Protein AF-A0AAD9UDQ9-F1 (afdb_monomer)

Mean predicted aligned error: 17.44 Å

Foldseek 3Di:
DVVVVVVVVVVVVVVVVVVVVVVVVVVCCCCCVCCCVCCCCCVCVVCCCVVVVVVCCCCVVVVCVVVVVVCCCCVCCCCCCVVVVVCCVVVVVVVVVVVVVVVVVVVVVVVVVVVVVVVVVCVCCCCCCCVVVVVVVVVVVVVVVVVVVVVVVVVVD

Organism: Ridgeia piscesae (NCBI:txid27915)

pLDDT: mean 79.75, std 4.56, range [53.0, 88.56]

Sequence (157 aa):
MYVCMYVCMYICMYVCMYVCICMYVCMYVYVCMYVCMYVCMYVCMYVCMYVCMYVCMYVCMYVVRYVCMYVCMYVCMYVCMYVCMYVCMYVCMYVCMYVCMYVCMYVYVCMYVVCMYVCMYVCMYVCMYVCMYVCMYVCMYVCMYVLYVCMYVCMYV

Structure (mmCIF, N/CA/C/O backbone):
data_AF-A0AAD9UDQ9-F1
#
_entry.id   AF-A0AAD9UDQ9-F1
#
loop_
_atom_site.group_PDB
_atom_site.id
_atom_site.type_symbol
_atom_site.label_atom_id
_atom_site.label_alt_id
_atom_site.label_comp_id
_atom_site.label_asym_id
_atom_site.label_entity_id
_atom_site.label_seq_id
_atom_site.pdbx_PDB_ins_code
_atom_site.Cartn_x
_atom_site.Cartn_y
_atom_site.Cartn_z
_atom_site.occupancy
_atom_site.B_iso_or_equiv
_atom_site.auth_seq_id
_atom_site.auth_comp_id
_atom_site.auth_asym_id
_atom_site.auth_atom_id
_atom_site.pdbx_PDB_model_num
ATOM 1 N N . MET A 1 1 ? 50.346 12.355 -91.105 1.00 63.75 1 MET A N 1
ATOM 2 C CA . MET A 1 1 ? 50.427 13.262 -89.934 1.00 63.75 1 MET A CA 1
ATOM 3 C C . MET A 1 1 ? 49.062 13.472 -89.278 1.00 63.75 1 MET A C 1
ATOM 5 O O . MET A 1 1 ? 48.939 13.149 -88.106 1.00 63.75 1 MET A O 1
ATOM 9 N N . TYR A 1 2 ? 48.021 13.893 -90.012 1.00 67.44 2 TYR A N 1
ATOM 10 C CA . TYR A 1 2 ? 46.666 14.079 -89.457 1.00 67.44 2 TYR A CA 1
ATOM 11 C C . TYR A 1 2 ? 46.046 12.816 -88.837 1.00 67.44 2 TYR A C 1
ATOM 13 O O . TYR A 1 2 ? 45.517 12.884 -87.735 1.00 67.44 2 TYR A O 1
ATOM 21 N N . VAL A 1 3 ? 46.177 11.653 -89.487 1.00 73.06 3 VAL A N 1
ATOM 22 C CA . VAL A 1 3 ? 45.625 10.384 -88.972 1.00 73.06 3 VAL A CA 1
ATOM 23 C C . VAL A 1 3 ? 46.286 9.970 -87.650 1.00 73.06 3 VAL A C 1
ATOM 25 O O . VAL A 1 3 ? 45.588 9.631 -86.704 1.00 73.06 3 VAL A O 1
ATOM 28 N N . CYS A 1 4 ? 47.616 10.081 -87.530 1.00 73.06 4 CYS A N 1
ATOM 29 C CA . CYS A 1 4 ? 48.321 9.752 -86.284 1.00 73.06 4 CYS A CA 1
ATOM 30 C C . CYS A 1 4 ? 47.949 10.691 -85.128 1.00 73.06 4 CYS A C 1
ATOM 32 O O . CYS A 1 4 ? 47.765 10.228 -84.009 1.00 73.06 4 CYS A O 1
ATOM 34 N N . MET A 1 5 ? 47.797 11.993 -85.395 1.00 75.56 5 MET A N 1
ATOM 35 C CA . MET A 1 5 ? 47.351 12.963 -84.386 1.00 75.56 5 MET A CA 1
ATOM 36 C C . MET A 1 5 ? 45.928 12.657 -83.908 1.00 75.56 5 MET A C 1
ATOM 38 O O . MET A 1 5 ? 45.663 12.688 -82.710 1.00 75.56 5 MET A O 1
ATOM 42 N N . TYR A 1 6 ? 45.027 12.301 -84.829 1.00 76.56 6 TYR A N 1
ATOM 43 C CA . TYR A 1 6 ? 43.643 11.968 -84.492 1.00 76.56 6 TYR A CA 1
ATOM 44 C C . TYR A 1 6 ? 43.549 10.692 -83.649 1.00 76.56 6 TYR A C 1
ATOM 46 O O . TYR A 1 6 ? 42.841 10.662 -82.646 1.00 76.56 6 TYR A O 1
ATOM 54 N N . VAL A 1 7 ? 44.313 9.659 -84.013 1.00 77.62 7 VAL A N 1
ATOM 55 C CA . VAL A 1 7 ? 44.354 8.387 -83.280 1.00 77.62 7 VAL A CA 1
ATOM 56 C C . VAL A 1 7 ? 44.974 8.569 -81.891 1.00 77.62 7 VAL A C 1
ATOM 58 O O . VAL A 1 7 ? 44.396 8.097 -80.916 1.00 77.62 7 VAL A O 1
ATOM 61 N N . CYS A 1 8 ? 46.079 9.312 -81.761 1.00 77.12 8 CYS A N 1
ATOM 62 C CA . CYS A 1 8 ? 46.671 9.608 -80.450 1.00 77.12 8 CYS A CA 1
ATOM 63 C C . CYS A 1 8 ? 45.717 10.393 -79.544 1.00 77.12 8 CYS A C 1
ATOM 65 O O . CYS A 1 8 ? 45.558 10.042 -78.378 1.00 77.12 8 CYS A O 1
ATOM 67 N N . MET A 1 9 ? 45.052 11.425 -80.071 1.00 78.06 9 MET A N 1
ATOM 68 C CA . MET A 1 9 ? 44.087 12.210 -79.296 1.00 78.06 9 MET A CA 1
ATOM 69 C C . MET A 1 9 ? 42.900 11.351 -78.855 1.00 78.06 9 MET A C 1
ATOM 71 O O . MET A 1 9 ? 42.487 11.428 -77.701 1.00 78.06 9 MET A O 1
ATOM 75 N N . TYR A 1 10 ? 42.389 10.488 -79.736 1.00 80.00 10 TYR A N 1
ATOM 76 C CA . TYR A 1 10 ? 41.267 9.611 -79.413 1.00 80.00 10 TYR A CA 1
ATOM 77 C C . TYR A 1 10 ? 41.636 8.569 -78.351 1.00 80.00 10 TYR A C 1
ATOM 79 O O . TYR A 1 10 ? 40.890 8.384 -77.393 1.00 80.00 10 TYR A O 1
ATOM 87 N N . ILE A 1 11 ? 42.809 7.938 -78.465 1.00 79.88 11 ILE A N 1
ATOM 88 C CA . ILE A 1 11 ? 43.291 6.956 -77.483 1.00 79.88 11 ILE A CA 1
ATOM 89 C C . ILE A 1 11 ? 43.564 7.628 -76.134 1.00 79.88 11 ILE A C 1
ATOM 91 O O . ILE A 1 11 ? 43.102 7.124 -75.115 1.00 79.88 11 ILE A O 1
ATOM 95 N N . CYS A 1 12 ? 44.243 8.780 -76.106 1.00 78.25 12 CYS A N 1
ATOM 96 C CA . CYS A 1 12 ? 44.482 9.511 -74.859 1.00 78.25 12 CYS A CA 1
ATOM 97 C C . CYS A 1 12 ? 43.170 9.909 -74.177 1.00 78.25 12 CYS A C 1
ATOM 99 O O . CYS A 1 12 ? 43.014 9.683 -72.980 1.00 78.25 12 CYS A O 1
ATOM 101 N N . MET A 1 13 ? 42.206 10.441 -74.931 1.00 79.69 13 MET A N 1
ATOM 102 C CA . MET A 1 13 ? 40.897 10.813 -74.391 1.00 79.69 13 MET A CA 1
ATOM 103 C C . MET A 1 13 ? 40.146 9.590 -73.861 1.00 79.69 13 MET A C 1
ATOM 105 O O . MET A 1 13 ? 39.618 9.632 -72.753 1.00 79.69 13 MET A O 1
ATOM 109 N N . TYR A 1 14 ? 40.135 8.482 -74.604 1.00 80.75 14 TYR A N 1
ATOM 110 C CA . TYR A 1 14 ? 39.430 7.269 -74.194 1.00 80.75 14 TYR A CA 1
ATOM 111 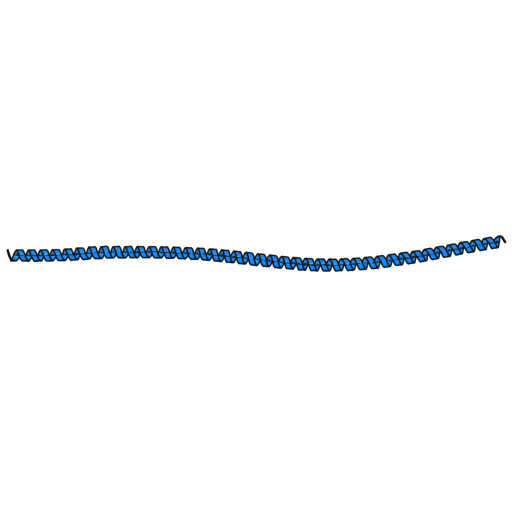C C . TYR A 1 14 ? 40.056 6.639 -72.943 1.00 80.75 14 TYR A C 1
ATOM 113 O O . TYR A 1 14 ? 39.341 6.293 -72.006 1.00 80.75 14 TYR A O 1
ATOM 121 N N . VAL A 1 15 ? 41.387 6.550 -72.883 1.00 80.50 15 VAL A N 1
ATOM 122 C CA . VAL A 1 15 ? 42.111 5.996 -71.730 1.00 80.50 15 VAL A CA 1
ATOM 123 C C . VAL A 1 15 ? 41.963 6.899 -70.507 1.00 80.50 15 VAL A C 1
ATOM 125 O O . VAL A 1 15 ? 41.640 6.397 -69.432 1.00 80.50 15 VAL A O 1
ATOM 128 N N . CYS A 1 16 ? 42.119 8.219 -70.649 1.00 77.88 16 CYS A N 1
ATOM 129 C CA . CYS A 1 16 ? 41.900 9.150 -69.540 1.00 77.88 16 CYS A CA 1
ATOM 130 C C . CYS A 1 16 ? 40.467 9.064 -69.011 1.00 77.88 16 CYS A C 1
ATOM 132 O O . CYS A 1 16 ? 40.277 8.962 -67.802 1.00 77.88 16 CYS A O 1
ATOM 134 N N . MET A 1 17 ? 39.461 9.042 -69.887 1.00 80.62 17 MET A N 1
ATOM 135 C CA . MET A 1 17 ? 38.062 8.925 -69.468 1.00 80.62 17 MET A CA 1
ATOM 136 C C . MET A 1 17 ? 37.801 7.594 -68.761 1.00 80.62 17 MET A C 1
ATOM 138 O O . MET A 1 17 ? 37.206 7.584 -67.686 1.00 80.62 17 MET A O 1
ATOM 142 N N . TYR A 1 18 ? 38.296 6.480 -69.305 1.00 80.44 18 TYR A N 1
ATOM 143 C CA . TYR A 1 18 ? 38.090 5.159 -68.714 1.00 80.44 18 TYR A CA 1
ATOM 144 C C . TYR A 1 18 ? 38.759 5.038 -67.339 1.00 80.44 18 TYR A C 1
ATOM 146 O O . TYR A 1 18 ? 38.129 4.589 -66.385 1.00 80.44 18 TYR A O 1
ATOM 154 N N . VAL A 1 19 ? 40.002 5.507 -67.197 1.00 80.69 19 VAL A N 1
ATOM 155 C CA . VAL A 1 19 ? 40.725 5.489 -65.916 1.00 80.69 19 VAL A CA 1
ATOM 156 C C . VAL A 1 19 ? 40.052 6.402 -64.892 1.00 80.69 19 VAL A C 1
ATOM 158 O O . VAL A 1 19 ? 39.852 5.984 -63.752 1.00 80.69 19 VAL A O 1
ATOM 161 N N . CYS A 1 20 ? 39.641 7.611 -65.282 1.00 79.31 20 CYS A N 1
ATOM 162 C CA . CYS A 1 20 ? 38.932 8.529 -64.389 1.00 79.31 20 CYS A CA 1
ATOM 163 C C . CYS A 1 20 ? 37.604 7.937 -63.899 1.00 79.31 20 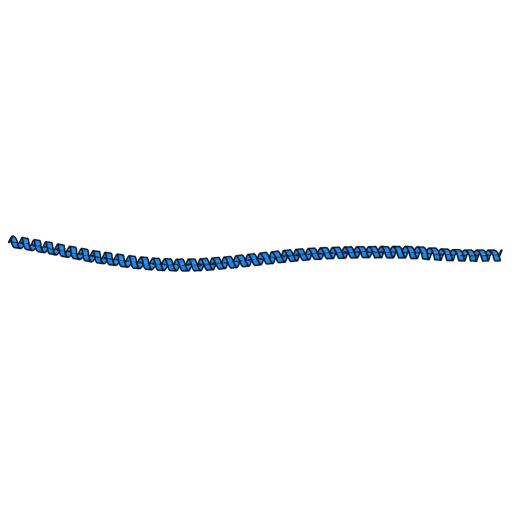CYS A C 1
ATOM 165 O O . CYS A 1 20 ? 37.313 7.998 -62.705 1.00 79.31 20 CYS A O 1
ATOM 167 N N . ILE A 1 21 ? 36.823 7.322 -64.792 1.00 81.06 21 ILE A N 1
ATOM 168 C CA . ILE A 1 21 ? 35.546 6.692 -64.438 1.00 81.06 21 ILE A CA 1
ATOM 169 C C . ILE A 1 21 ? 35.784 5.475 -63.539 1.00 81.06 21 ILE A C 1
ATOM 171 O O . ILE A 1 21 ? 35.136 5.357 -62.502 1.00 81.06 21 ILE A O 1
ATOM 175 N N . CYS A 1 22 ? 36.740 4.604 -63.871 1.00 80.00 22 CYS A N 1
ATOM 176 C CA . CYS A 1 22 ? 37.065 3.444 -63.042 1.00 80.00 22 CYS A CA 1
ATOM 177 C C . CYS A 1 22 ? 37.534 3.854 -61.642 1.00 80.00 22 CYS A C 1
ATOM 179 O O . CYS A 1 22 ? 37.061 3.290 -60.659 1.00 80.00 22 CYS A O 1
ATOM 181 N N . MET A 1 23 ? 38.415 4.852 -61.524 1.00 81.38 23 MET A N 1
ATOM 182 C CA . MET A 1 23 ? 38.869 5.326 -60.214 1.00 81.38 23 MET A CA 1
ATOM 183 C C . MET A 1 23 ? 37.740 5.980 -59.418 1.00 81.38 23 MET A C 1
ATOM 185 O O . MET A 1 23 ? 37.613 5.708 -58.226 1.00 81.38 23 MET A O 1
ATOM 189 N N . TYR A 1 24 ? 36.892 6.787 -60.062 1.00 81.56 24 TYR A N 1
ATOM 190 C CA . TYR A 1 24 ? 35.748 7.410 -59.399 1.00 81.56 24 TYR A CA 1
ATOM 191 C C . TYR A 1 24 ? 34.753 6.366 -58.887 1.00 81.56 24 TYR A C 1
ATOM 193 O O . TYR A 1 24 ? 34.353 6.417 -57.726 1.00 81.56 24 TYR A O 1
ATOM 201 N N . VAL A 1 25 ? 34.402 5.381 -59.716 1.00 81.75 25 VAL A N 1
ATOM 202 C CA . VAL A 1 25 ? 33.473 4.310 -59.338 1.00 81.75 25 VAL A CA 1
ATOM 203 C C . VAL A 1 25 ? 34.070 3.439 -58.235 1.00 81.75 25 VAL A C 1
ATOM 205 O O . VAL A 1 25 ? 33.391 3.189 -57.244 1.00 81.75 25 VAL A O 1
ATOM 208 N N . CYS A 1 26 ? 35.336 3.027 -58.335 1.00 80.75 26 CYS A N 1
ATOM 209 C CA . CYS A 1 26 ? 35.982 2.226 -57.292 1.00 80.75 26 CYS A CA 1
ATOM 210 C C . CYS A 1 26 ? 36.065 2.976 -55.956 1.00 80.75 26 CYS A C 1
ATOM 212 O O . CYS A 1 26 ? 35.738 2.406 -54.917 1.00 80.75 26 CYS A O 1
ATOM 214 N N . MET A 1 27 ? 36.452 4.255 -55.975 1.00 81.69 27 MET A N 1
ATOM 215 C CA . MET A 1 27 ? 36.517 5.088 -54.770 1.00 81.69 27 MET A CA 1
ATOM 216 C C . MET A 1 27 ? 35.128 5.300 -54.168 1.00 81.69 27 MET A C 1
ATOM 218 O O . MET A 1 27 ? 34.953 5.130 -52.965 1.00 81.69 27 MET A O 1
ATOM 222 N N . TYR A 1 28 ? 34.129 5.618 -54.994 1.00 83.25 28 TYR A N 1
ATOM 223 C CA . TYR A 1 28 ? 32.763 5.831 -54.530 1.00 83.25 28 TYR A CA 1
ATOM 224 C C . TYR A 1 28 ? 32.172 4.555 -53.933 1.00 83.25 28 TYR A C 1
ATOM 226 O O . TYR A 1 28 ? 31.653 4.585 -52.823 1.00 83.25 28 TYR A O 1
ATOM 234 N N . VAL A 1 29 ? 32.307 3.415 -54.616 1.00 81.75 29 VAL A N 1
ATOM 235 C CA . VAL A 1 29 ? 31.797 2.128 -54.127 1.00 81.75 29 VAL A CA 1
ATOM 236 C C . VAL A 1 29 ? 32.503 1.724 -52.839 1.00 81.75 29 VAL A C 1
ATOM 238 O O . VAL A 1 29 ? 31.828 1.342 -51.888 1.00 81.75 29 VAL A O 1
ATOM 241 N N . TYR A 1 30 ? 33.830 1.845 -52.762 1.00 81.75 30 TYR A N 1
ATOM 242 C CA . TYR A 1 30 ? 34.569 1.471 -51.557 1.00 81.75 30 TYR A CA 1
ATOM 243 C C . TYR A 1 30 ? 34.198 2.361 -50.369 1.00 81.75 30 TYR A C 1
ATOM 245 O O . TYR A 1 30 ? 33.892 1.851 -49.294 1.00 81.75 30 TYR A O 1
ATOM 253 N N . VAL A 1 31 ? 34.157 3.682 -50.560 1.00 81.94 31 VAL A N 1
ATOM 254 C CA . VAL A 1 31 ? 33.822 4.626 -49.4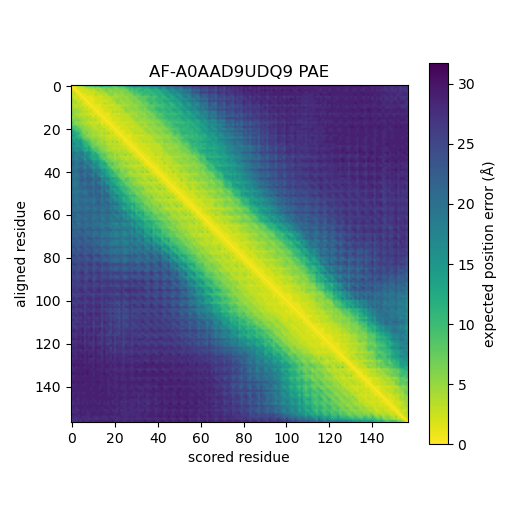88 1.00 81.94 31 VAL A CA 1
ATOM 255 C C . VAL A 1 31 ? 32.358 4.490 -49.081 1.00 81.94 31 VAL A C 1
ATOM 257 O O . VAL A 1 31 ? 32.085 4.361 -47.892 1.00 81.94 31 VAL A O 1
ATOM 260 N N . CYS A 1 32 ? 31.412 4.449 -50.020 1.00 80.81 32 CYS A N 1
ATOM 261 C CA . CYS A 1 32 ? 29.998 4.297 -49.682 1.00 80.81 32 CYS A CA 1
ATOM 262 C C . CYS A 1 32 ? 29.718 2.956 -49.009 1.00 80.81 32 CYS A C 1
ATOM 264 O O . CYS A 1 32 ? 29.061 2.939 -47.975 1.00 80.81 32 CYS A O 1
ATOM 266 N N . MET A 1 33 ? 30.243 1.843 -49.527 1.00 81.00 33 MET A N 1
ATOM 267 C CA . MET A 1 33 ? 30.015 0.530 -48.918 1.00 81.00 33 MET A CA 1
ATOM 268 C C . MET A 1 33 ? 30.681 0.432 -47.550 1.00 81.00 33 MET A C 1
ATOM 270 O O . MET A 1 33 ? 30.042 -0.014 -46.604 1.00 81.00 33 MET A O 1
ATOM 274 N N . TYR A 1 34 ? 31.931 0.876 -47.410 1.00 80.56 34 TYR A N 1
ATOM 275 C CA . TYR A 1 34 ? 32.635 0.797 -46.134 1.00 80.56 34 TYR A CA 1
ATOM 276 C C . TYR A 1 34 ? 31.999 1.711 -45.086 1.00 80.56 34 TYR A C 1
ATOM 278 O O . TYR A 1 34 ? 31.743 1.270 -43.970 1.00 80.56 34 TYR A O 1
ATOM 286 N N . VAL A 1 35 ? 31.682 2.959 -45.439 1.00 81.44 35 VAL A N 1
ATOM 287 C CA . VAL A 1 35 ? 31.062 3.911 -44.509 1.00 81.44 35 VAL A CA 1
ATOM 288 C C . VAL A 1 35 ? 29.642 3.477 -44.165 1.00 81.44 35 VAL A C 1
ATOM 290 O O . VAL A 1 35 ? 29.318 3.432 -42.984 1.00 81.44 35 VAL A O 1
ATOM 293 N N . CYS A 1 36 ? 28.807 3.089 -45.133 1.00 79.44 36 CYS A N 1
ATOM 294 C CA . CYS A 1 36 ? 27.460 2.608 -44.822 1.00 79.44 36 CYS A CA 1
ATOM 295 C C . CYS A 1 36 ? 27.507 1.340 -43.973 1.00 79.44 36 CYS A C 1
ATOM 297 O O . CYS A 1 36 ? 26.849 1.289 -42.942 1.00 79.44 36 CYS A O 1
ATOM 299 N N . MET A 1 37 ? 28.308 0.339 -44.339 1.00 78.88 37 MET A N 1
ATOM 300 C CA . MET A 1 37 ? 28.362 -0.914 -43.583 1.00 78.88 37 MET A CA 1
ATOM 301 C C . MET A 1 37 ? 28.942 -0.698 -42.188 1.00 78.88 37 MET A C 1
ATOM 303 O O . MET A 1 37 ? 28.367 -1.174 -41.214 1.00 78.88 37 MET A O 1
ATOM 307 N N . TYR A 1 38 ? 30.039 0.046 -42.059 1.00 80.19 38 TYR A N 1
ATOM 308 C CA . TYR A 1 38 ? 30.675 0.274 -40.766 1.00 80.19 38 TYR A CA 1
ATOM 309 C C . TYR A 1 38 ? 29.819 1.164 -39.866 1.00 80.19 38 TYR A C 1
ATOM 311 O O . TYR A 1 38 ? 29.598 0.822 -38.710 1.00 80.19 38 TYR A O 1
ATOM 319 N N . VAL A 1 39 ? 29.284 2.274 -40.381 1.00 80.25 39 VAL A N 1
ATOM 320 C CA . VAL A 1 39 ? 28.449 3.184 -39.586 1.00 80.25 39 VAL A CA 1
ATOM 321 C C . VAL A 1 39 ? 27.124 2.519 -39.236 1.00 80.25 39 VAL A C 1
ATOM 323 O O . VAL A 1 39 ? 26.751 2.540 -38.069 1.00 80.25 39 VAL A O 1
ATOM 326 N N . CYS A 1 40 ? 26.434 1.869 -40.177 1.00 77.88 40 CYS A N 1
ATOM 327 C CA . CYS A 1 40 ? 25.179 1.188 -39.858 1.00 77.88 40 CYS A CA 1
ATOM 328 C C . CYS A 1 40 ? 25.410 0.041 -38.874 1.00 77.88 40 CYS A C 1
ATOM 330 O O . CYS A 1 40 ? 24.729 -0.017 -37.858 1.00 77.88 40 CYS A O 1
ATOM 332 N N . MET A 1 41 ? 26.390 -0.835 -39.107 1.00 78.75 41 MET A N 1
ATOM 333 C CA . MET A 1 41 ? 26.618 -1.969 -38.209 1.00 78.75 41 MET A CA 1
ATOM 334 C C . MET A 1 41 ? 27.110 -1.508 -36.842 1.00 78.75 41 MET A C 1
ATOM 336 O O . MET A 1 41 ? 26.579 -1.949 -35.830 1.00 78.75 41 MET A O 1
ATOM 340 N N . TYR A 1 42 ? 28.085 -0.602 -36.783 1.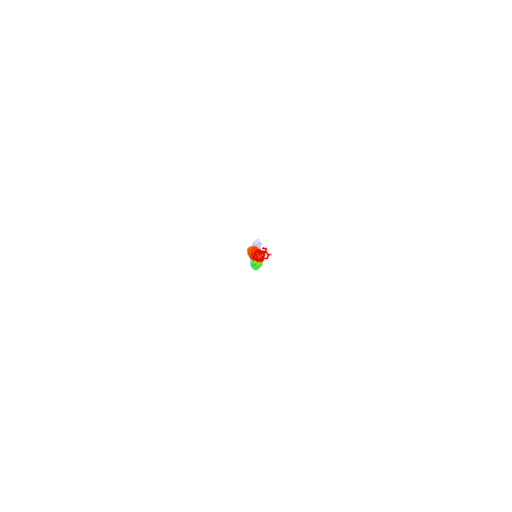00 79.88 42 TYR A N 1
ATOM 341 C CA . TYR A 1 42 ? 28.652 -0.168 -35.511 1.00 79.88 42 TYR A CA 1
ATOM 342 C C . TYR A 1 42 ? 27.661 0.685 -34.722 1.00 79.88 42 TYR A C 1
ATOM 344 O O . TYR A 1 42 ? 27.442 0.420 -33.546 1.00 79.88 42 TYR A O 1
ATOM 352 N N . VAL A 1 43 ? 27.014 1.670 -35.350 1.00 78.94 43 VAL A N 1
ATOM 353 C CA . VAL A 1 43 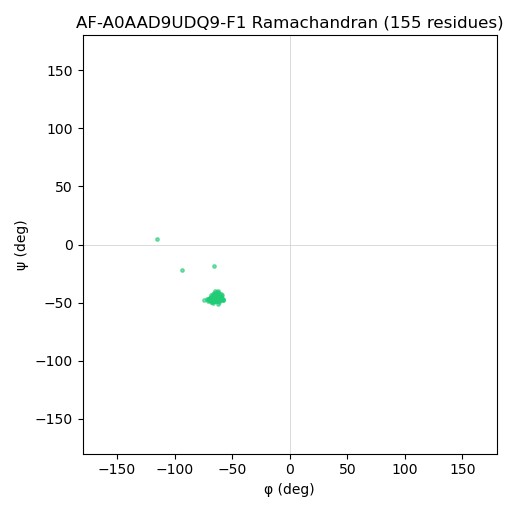? 26.061 2.540 -34.649 1.00 78.94 43 VAL A CA 1
ATOM 354 C C . VAL A 1 43 ? 24.811 1.758 -34.269 1.00 78.94 43 VAL A C 1
ATOM 356 O O . VAL A 1 43 ? 24.413 1.829 -33.111 1.00 78.94 43 VAL A O 1
ATOM 359 N N . CYS A 1 44 ? 24.217 0.961 -35.164 1.00 77.50 44 CYS A N 1
ATOM 360 C CA . CYS A 1 44 ? 23.030 0.189 -34.796 1.00 77.50 44 CYS A CA 1
ATOM 361 C C . CYS A 1 44 ? 23.359 -0.862 -33.737 1.00 77.50 44 CYS A C 1
ATOM 363 O O . CYS A 1 44 ? 22.663 -0.925 -32.732 1.00 77.50 44 CYS A O 1
ATOM 365 N N . MET A 1 45 ? 24.428 -1.648 -33.892 1.00 78.31 45 MET A N 1
ATOM 366 C CA . MET A 1 45 ? 24.738 -2.690 -32.907 1.00 78.31 45 MET A CA 1
ATOM 367 C C . MET A 1 45 ? 25.166 -2.087 -31.574 1.00 78.31 45 MET A C 1
ATOM 369 O O . MET A 1 45 ? 24.675 -2.517 -30.538 1.00 78.31 45 MET A O 1
ATOM 373 N N . TYR A 1 46 ? 26.037 -1.078 -31.572 1.00 80.06 46 TYR A N 1
ATOM 374 C CA . TYR A 1 46 ? 26.525 -0.487 -30.330 1.00 80.06 46 TYR A CA 1
ATOM 375 C C . TYR A 1 46 ? 25.430 0.302 -29.617 1.00 80.06 46 TYR A C 1
ATOM 377 O O . TYR A 1 46 ? 25.219 0.101 -28.426 1.00 80.06 46 TYR A O 1
ATOM 385 N N . VAL A 1 47 ? 24.693 1.164 -30.323 1.00 77.81 47 VAL A N 1
ATOM 386 C CA . VAL A 1 47 ? 23.632 1.968 -29.702 1.00 77.81 47 VAL A CA 1
ATOM 387 C C . VAL A 1 47 ? 22.473 1.077 -29.281 1.00 77.81 47 VAL A C 1
ATOM 389 O O . VAL A 1 47 ? 22.046 1.184 -28.137 1.00 77.81 47 VAL A O 1
ATOM 392 N N . CYS A 1 48 ? 22.000 0.152 -30.122 1.00 78.00 48 CYS A N 1
ATOM 393 C CA . CYS A 1 48 ? 20.906 -0.729 -29.714 1.00 78.00 48 CYS A CA 1
ATOM 394 C C . CYS A 1 48 ? 21.334 -1.642 -28.566 1.00 78.00 48 CYS A C 1
ATOM 396 O O . CYS A 1 48 ? 20.635 -1.701 -27.564 1.00 78.00 48 CYS A O 1
ATOM 398 N N . MET A 1 49 ? 22.489 -2.309 -28.641 1.00 78.75 49 MET A N 1
ATOM 399 C CA . MET A 1 49 ? 22.900 -3.214 -27.564 1.00 78.75 49 MET A CA 1
ATOM 400 C C . MET A 1 49 ? 23.206 -2.455 -26.279 1.00 78.75 49 MET A C 1
ATOM 402 O O . MET A 1 49 ? 22.738 -2.858 -25.221 1.00 78.75 49 MET A O 1
ATOM 406 N N . TYR A 1 50 ? 23.951 -1.352 -26.341 1.00 80.75 50 TYR A N 1
ATOM 407 C CA . TYR A 1 50 ? 24.343 -0.622 -25.140 1.00 80.75 50 TYR A CA 1
ATOM 408 C C . TYR A 1 50 ? 23.154 0.101 -24.515 1.00 80.75 50 TYR A C 1
ATOM 410 O O . TYR A 1 50 ? 22.930 -0.029 -23.316 1.00 80.75 50 TYR A O 1
ATOM 418 N N . VAL A 1 51 ? 22.351 0.817 -25.309 1.00 79.38 51 VAL A N 1
ATOM 419 C CA . VAL A 1 51 ? 21.191 1.544 -24.781 1.00 79.38 51 VAL A CA 1
ATOM 420 C C . VAL A 1 51 ? 20.118 0.566 -24.327 1.00 79.38 51 VAL A C 1
ATOM 422 O O . VAL A 1 51 ? 19.639 0.712 -23.208 1.00 79.38 51 VAL A O 1
ATOM 425 N N . CYS A 1 52 ? 19.772 -0.466 -25.105 1.00 78.38 52 CYS A N 1
ATOM 426 C CA . CYS A 1 52 ? 18.766 -1.428 -24.653 1.00 78.38 52 CYS A CA 1
ATOM 427 C C . CYS A 1 52 ? 19.253 -2.199 -23.427 1.00 78.38 52 CYS A C 1
ATOM 429 O O . CYS A 1 52 ? 18.530 -2.253 -22.442 1.00 78.38 52 CYS A O 1
ATOM 431 N N . MET A 1 53 ? 20.475 -2.740 -23.417 1.00 79.31 53 MET A N 1
ATOM 432 C CA . MET A 1 53 ? 20.945 -3.509 -22.258 1.00 79.31 53 MET A CA 1
ATOM 433 C C . MET A 1 53 ? 21.117 -2.628 -21.027 1.00 79.31 53 MET A C 1
ATOM 435 O O . MET A 1 53 ? 20.675 -3.016 -19.951 1.00 79.31 53 MET A O 1
ATOM 439 N N . TYR A 1 54 ? 21.718 -1.445 -21.158 1.00 81.44 54 TYR A N 1
ATOM 440 C CA . TYR A 1 54 ? 21.954 -0.570 -20.014 1.00 81.44 54 TYR A CA 1
ATOM 441 C C . TYR A 1 54 ? 20.649 0.015 -19.485 1.00 81.44 54 TYR A C 1
ATOM 443 O O . TYR A 1 54 ? 20.400 -0.058 -18.286 1.00 81.44 54 TYR A O 1
ATOM 451 N N . VAL A 1 55 ? 19.778 0.539 -20.352 1.00 79.25 55 VAL A N 1
ATOM 452 C CA . VAL A 1 55 ? 18.498 1.113 -19.919 1.00 79.25 55 VAL A CA 1
ATOM 453 C C . VAL A 1 55 ? 17.582 0.017 -19.388 1.00 79.25 55 VAL A C 1
ATOM 455 O O . VAL A 1 55 ? 17.048 0.185 -18.298 1.00 79.25 55 VAL A O 1
ATOM 458 N N . CYS A 1 56 ? 17.435 -1.126 -20.066 1.00 78.75 56 CYS A N 1
ATOM 459 C CA . CYS A 1 56 ? 16.594 -2.207 -19.549 1.00 78.75 56 CYS A CA 1
ATOM 460 C C . CYS A 1 56 ? 17.149 -2.762 -18.238 1.00 78.75 56 CYS A C 1
ATOM 462 O O . CYS A 1 56 ? 16.402 -2.861 -17.274 1.00 78.75 56 CYS A O 1
ATOM 464 N N . MET A 1 57 ? 18.445 -3.068 -18.140 1.00 79.12 57 MET A N 1
ATOM 465 C CA . MET A 1 57 ? 19.005 -3.602 -16.893 1.00 79.12 57 MET A CA 1
ATOM 466 C C . MET A 1 57 ? 18.942 -2.579 -15.766 1.00 79.12 57 MET A C 1
ATOM 468 O O . MET A 1 57 ? 18.526 -2.927 -14.666 1.00 79.12 57 MET A O 1
ATOM 472 N N . TYR A 1 58 ? 19.321 -1.326 -16.012 1.00 81.25 58 TYR A N 1
ATOM 473 C CA . TYR A 1 58 ? 19.349 -0.308 -14.969 1.00 81.25 58 TYR A CA 1
ATOM 474 C C . TYR A 1 58 ? 17.937 0.072 -14.532 1.00 81.25 58 TYR A C 1
ATOM 476 O O . TYR A 1 58 ? 17.648 0.052 -13.341 1.00 81.25 58 TYR A O 1
ATOM 484 N N . VAL A 1 59 ? 17.027 0.344 -15.470 1.00 78.69 59 VAL A N 1
ATOM 485 C CA . VAL A 1 59 ? 15.642 0.700 -15.140 1.00 78.69 59 VAL A CA 1
ATOM 486 C C . VAL A 1 59 ? 14.924 -0.490 -14.517 1.00 78.69 59 VAL A C 1
ATOM 488 O O . VAL A 1 59 ? 14.351 -0.330 -13.445 1.00 78.69 59 VAL A O 1
ATOM 491 N N . CYS A 1 60 ? 14.988 -1.694 -15.095 1.00 77.75 60 CYS A N 1
ATOM 492 C CA . CYS A 1 60 ? 14.311 -2.847 -14.500 1.00 77.75 60 CYS A CA 1
ATOM 493 C C . CYS A 1 60 ? 14.893 -3.183 -13.126 1.00 77.75 60 CYS A C 1
ATOM 495 O O . CYS A 1 60 ? 14.134 -3.318 -12.174 1.00 77.75 60 CYS A O 1
ATOM 497 N N . MET A 1 61 ? 16.216 -3.268 -12.972 1.00 78.94 61 MET A N 1
ATOM 498 C CA . MET A 1 61 ? 16.803 -3.640 -11.680 1.00 78.94 61 MET A CA 1
ATOM 499 C C . MET A 1 61 ? 16.604 -2.553 -10.631 1.00 78.94 61 MET A C 1
ATOM 501 O O . MET A 1 61 ? 16.272 -2.873 -9.493 1.00 78.94 61 MET A O 1
ATOM 505 N N . TYR A 1 62 ? 16.801 -1.283 -10.984 1.00 80.44 62 TYR A N 1
ATOM 506 C CA . TYR A 1 62 ? 16.705 -0.192 -10.022 1.00 80.44 62 TYR A CA 1
ATOM 507 C C . TYR A 1 62 ? 15.253 0.099 -9.665 1.00 80.44 62 TYR A C 1
ATOM 509 O O . TYR A 1 62 ? 14.928 0.145 -8.485 1.00 80.44 62 TYR A O 1
ATOM 517 N N . VAL A 1 63 ? 14.356 0.223 -10.648 1.00 79.56 63 VAL A N 1
ATOM 518 C CA . VAL A 1 63 ? 12.941 0.507 -10.377 1.00 79.56 63 VAL A CA 1
ATOM 519 C C . VAL A 1 63 ? 12.297 -0.667 -9.658 1.00 79.56 63 VAL A C 1
ATOM 521 O O . VAL A 1 63 ? 11.685 -0.451 -8.619 1.00 79.56 63 VAL A O 1
ATOM 524 N N . VAL A 1 64 ? 12.476 -1.909 -10.120 1.00 78.81 64 VAL A N 1
ATOM 525 C CA . VAL A 1 64 ? 11.857 -3.059 -9.441 1.00 78.81 64 VAL A CA 1
ATOM 526 C C . VAL A 1 64 ? 12.435 -3.219 -8.043 1.00 78.81 64 VAL A C 1
ATOM 528 O O . VAL A 1 64 ? 11.677 -3.302 -7.084 1.00 78.81 64 VAL A O 1
ATOM 531 N N . ARG A 1 65 ? 13.762 -3.200 -7.874 1.00 80.06 65 ARG A N 1
ATOM 532 C CA . ARG A 1 65 ? 14.345 -3.396 -6.542 1.00 80.06 65 ARG A CA 1
ATOM 533 C C . ARG A 1 65 ? 13.993 -2.248 -5.605 1.00 80.06 65 ARG A C 1
ATOM 535 O O . ARG A 1 65 ? 13.617 -2.513 -4.471 1.00 80.06 65 ARG A O 1
ATOM 542 N N . TYR A 1 66 ? 14.098 -0.999 -6.048 1.00 82.12 66 TYR A N 1
ATOM 543 C CA . TYR A 1 66 ? 13.856 0.152 -5.185 1.00 82.12 66 TYR A CA 1
ATOM 544 C C . TYR A 1 66 ? 12.372 0.305 -4.870 1.00 82.12 66 TYR A C 1
ATOM 546 O O . TYR A 1 66 ? 12.025 0.437 -3.704 1.00 82.12 66 TYR A O 1
ATOM 554 N N . VAL A 1 67 ? 11.486 0.212 -5.867 1.00 80.62 67 VAL A N 1
ATOM 555 C CA . VAL A 1 67 ? 10.039 0.322 -5.641 1.00 80.62 67 VAL A CA 1
ATOM 556 C C . VAL A 1 67 ? 9.538 -0.867 -4.833 1.00 80.62 67 VAL A C 1
ATOM 558 O O . VAL A 1 67 ? 8.859 -0.648 -3.838 1.00 80.62 67 VAL A O 1
ATOM 561 N N . CYS A 1 68 ? 9.906 -2.109 -5.164 1.00 79.56 68 CYS A N 1
ATOM 562 C CA . CYS A 1 68 ? 9.459 -3.256 -4.373 1.00 79.56 68 CYS A CA 1
ATOM 563 C C . CYS A 1 68 ? 10.013 -3.206 -2.948 1.00 79.56 68 CYS A C 1
ATOM 565 O O . CYS A 1 68 ? 9.247 -3.385 -2.012 1.00 79.56 68 CYS A O 1
ATOM 567 N N . MET A 1 69 ? 11.303 -2.919 -2.743 1.00 80.38 69 MET A N 1
ATOM 568 C CA . MET A 1 69 ? 11.862 -2.853 -1.386 1.00 80.38 69 MET A CA 1
ATOM 569 C C . MET A 1 69 ? 11.284 -1.685 -0.595 1.00 80.38 69 MET A C 1
ATOM 571 O O . MET A 1 69 ? 10.936 -1.866 0.565 1.00 80.38 69 MET A O 1
ATOM 575 N N . TYR A 1 70 ? 11.149 -0.507 -1.203 1.00 82.25 70 TYR A N 1
ATOM 576 C CA . TYR A 1 70 ? 10.612 0.668 -0.526 1.00 82.25 70 TYR A CA 1
ATOM 577 C C . TYR A 1 70 ? 9.134 0.485 -0.197 1.00 82.25 70 TYR A C 1
ATOM 579 O O . TYR A 1 70 ? 8.742 0.703 0.942 1.00 82.25 70 TYR A O 1
ATOM 587 N N . VAL A 1 71 ? 8.319 0.028 -1.150 1.00 81.81 71 VAL A N 1
ATOM 588 C CA . VAL A 1 71 ? 6.891 -0.216 -0.920 1.00 81.81 71 VAL A CA 1
ATOM 589 C C . VAL A 1 71 ? 6.706 -1.342 0.090 1.00 81.81 71 VAL A C 1
ATOM 591 O O . VAL A 1 71 ? 5.968 -1.152 1.048 1.00 81.81 71 VAL A O 1
ATOM 594 N N . CYS A 1 72 ? 7.405 -2.473 -0.041 1.00 79.75 72 CYS A N 1
ATOM 595 C CA . CYS A 1 72 ? 7.295 -3.557 0.935 1.00 79.75 72 CYS A CA 1
ATOM 596 C C . CYS A 1 72 ? 7.749 -3.105 2.325 1.00 79.75 72 CYS A C 1
ATOM 598 O O . CYS A 1 72 ? 7.025 -3.316 3.288 1.00 79.75 72 CYS A O 1
ATOM 600 N N . MET A 1 73 ? 8.904 -2.448 2.458 1.00 81.62 73 MET A N 1
ATOM 601 C CA . MET A 1 73 ? 9.392 -1.996 3.764 1.00 81.62 73 MET A CA 1
ATOM 602 C C . MET A 1 73 ? 8.484 -0.929 4.360 1.00 81.62 73 MET A C 1
ATOM 604 O O . MET A 1 73 ? 8.128 -1.029 5.527 1.00 81.62 73 MET A O 1
ATOM 608 N N . TYR A 1 74 ? 8.082 0.073 3.581 1.00 83.25 74 TYR A N 1
ATOM 609 C CA . TYR A 1 74 ? 7.266 1.172 4.080 1.00 83.25 74 TYR A CA 1
ATOM 610 C C . TYR A 1 74 ? 5.859 0.698 4.429 1.00 83.25 74 TYR A C 1
ATOM 612 O O . TYR A 1 74 ? 5.386 0.974 5.525 1.00 83.25 74 TYR A O 1
ATOM 620 N N . VAL A 1 75 ? 5.206 -0.063 3.548 1.00 81.81 75 VAL A N 1
ATOM 621 C CA . VAL A 1 75 ? 3.857 -0.580 3.803 1.00 81.81 75 VAL A CA 1
ATOM 622 C C . VAL A 1 75 ? 3.886 -1.590 4.942 1.00 81.81 75 VAL A C 1
ATOM 624 O O . VAL A 1 75 ? 3.099 -1.446 5.870 1.00 81.81 75 VAL A O 1
ATOM 627 N N . CYS A 1 76 ? 4.807 -2.559 4.950 1.00 80.00 76 CYS A N 1
ATOM 628 C CA . CYS A 1 76 ? 4.870 -3.527 6.045 1.00 80.00 76 CYS A CA 1
ATOM 629 C C . CYS A 1 76 ? 5.215 -2.846 7.371 1.00 80.00 76 CYS A C 1
ATOM 631 O O . CYS A 1 76 ? 4.535 -3.092 8.358 1.00 80.00 76 CYS A O 1
ATOM 633 N N . MET A 1 77 ? 6.217 -1.964 7.420 1.00 81.81 77 MET A N 1
ATOM 634 C CA . MET A 1 77 ? 6.582 -1.289 8.670 1.00 81.81 77 MET A CA 1
ATOM 635 C C . MET A 1 77 ? 5.474 -0.355 9.138 1.00 81.81 77 MET A C 1
ATOM 637 O O . MET A 1 77 ? 5.133 -0.385 10.313 1.00 81.81 77 MET A O 1
ATOM 641 N N . TYR A 1 78 ? 4.890 0.447 8.249 1.00 82.69 78 TYR A N 1
ATOM 642 C CA . TYR A 1 78 ? 3.847 1.394 8.628 1.00 82.69 78 TYR A CA 1
ATOM 643 C C . TYR A 1 78 ? 2.575 0.670 9.055 1.00 82.69 78 TYR A C 1
ATOM 645 O O . TYR A 1 78 ? 2.051 0.955 10.124 1.00 82.69 78 TYR A O 1
ATOM 653 N N . VAL A 1 79 ? 2.101 -0.303 8.274 1.00 81.25 79 VAL A N 1
ATOM 654 C CA . VAL A 1 79 ? 0.888 -1.056 8.613 1.00 81.25 79 VAL A CA 1
ATOM 655 C C . VAL A 1 79 ? 1.117 -1.887 9.869 1.00 81.25 79 VAL A C 1
ATOM 657 O O . VAL A 1 79 ? 0.315 -1.786 10.790 1.00 81.25 79 VAL A O 1
ATOM 660 N N . CYS A 1 80 ? 2.213 -2.644 9.974 1.00 79.50 80 CYS A N 1
ATOM 661 C CA . CYS A 1 80 ? 2.470 -3.440 11.174 1.00 79.50 80 CYS A CA 1
ATOM 662 C C . CYS A 1 80 ? 2.661 -2.552 12.403 1.00 79.50 80 CYS A C 1
ATOM 664 O O . CYS A 1 80 ? 2.031 -2.805 13.421 1.00 79.50 80 CYS A O 1
ATOM 666 N N . MET A 1 81 ? 3.470 -1.491 12.335 1.00 81.31 81 MET A N 1
ATOM 667 C CA . MET A 1 81 ? 3.683 -0.618 13.494 1.00 81.31 81 MET A CA 1
ATOM 668 C C . MET A 1 81 ? 2.411 0.129 13.865 1.00 81.31 81 MET A C 1
ATOM 670 O O . MET A 1 81 ? 2.056 0.156 15.036 1.00 81.31 81 MET A O 1
ATOM 674 N N . TYR A 1 82 ? 1.705 0.717 12.901 1.00 82.06 82 TYR A N 1
ATOM 675 C CA . TYR A 1 82 ? 0.522 1.516 13.194 1.00 82.06 82 TYR A CA 1
ATOM 676 C C . TYR A 1 82 ? -0.627 0.638 13.676 1.00 82.06 82 TYR A C 1
ATOM 678 O O . TYR A 1 82 ? -1.212 0.930 14.710 1.00 82.06 82 TYR A O 1
ATOM 686 N N . VAL A 1 83 ? -0.919 -0.471 12.990 1.00 80.94 83 VAL A N 1
ATOM 687 C CA . VAL A 1 83 ? -1.992 -1.381 13.404 1.00 80.94 83 VAL A CA 1
ATOM 688 C C . VAL A 1 83 ? -1.640 -2.044 14.730 1.00 80.94 83 VAL A C 1
ATOM 690 O O . VAL A 1 83 ? -2.458 -1.992 15.641 1.00 80.94 83 VAL A O 1
ATOM 693 N N . CYS A 1 84 ? -0.434 -2.596 14.903 1.00 79.62 84 CYS A N 1
ATOM 694 C CA . CYS A 1 84 ? -0.077 -3.228 16.174 1.00 79.62 84 CYS A CA 1
ATOM 695 C C . CYS A 1 84 ? -0.047 -2.212 17.316 1.00 79.62 84 CYS A C 1
ATOM 697 O O . CYS A 1 84 ? -0.637 -2.473 18.355 1.00 79.62 84 CYS A O 1
ATOM 699 N N . MET A 1 85 ? 0.578 -1.043 17.148 1.00 81.12 85 MET A N 1
ATOM 700 C CA . MET A 1 85 ? 0.633 -0.046 18.222 1.00 81.12 85 MET A CA 1
ATOM 701 C C . MET A 1 85 ? -0.750 0.512 18.530 1.00 81.12 85 MET A C 1
ATOM 703 O O . MET A 1 85 ? -1.114 0.593 19.696 1.00 81.12 85 MET A O 1
ATOM 707 N N . TYR A 1 86 ? -1.538 0.873 17.517 1.00 81.12 86 TYR A N 1
ATOM 708 C CA . TYR A 1 86 ? -2.849 1.471 17.740 1.00 81.12 86 TYR A CA 1
ATOM 709 C C . TYR A 1 86 ? -3.821 0.454 18.330 1.00 81.12 86 TYR A C 1
ATOM 711 O O . TYR A 1 86 ? -4.461 0.746 19.333 1.00 81.12 86 TYR A O 1
ATOM 719 N N . VAL A 1 87 ? -3.893 -0.758 17.774 1.00 81.56 87 VAL A N 1
ATOM 720 C CA . VAL A 1 87 ? -4.780 -1.805 18.295 1.00 81.56 87 VAL A CA 1
ATOM 721 C C . VAL A 1 87 ? -4.329 -2.238 19.684 1.00 81.56 87 VAL A C 1
ATOM 723 O O . VAL A 1 87 ? -5.153 -2.239 20.591 1.00 81.56 87 VAL A O 1
ATOM 726 N N . CYS A 1 88 ? -3.044 -2.534 19.907 1.00 79.56 88 CYS A N 1
ATOM 727 C CA . CYS A 1 88 ? -2.580 -2.939 21.234 1.00 79.56 88 CYS A CA 1
ATOM 728 C C . CYS A 1 88 ? -2.772 -1.822 22.260 1.00 79.56 88 CYS A C 1
ATOM 730 O O . CYS A 1 88 ? -3.313 -2.081 23.326 1.00 79.56 88 CYS A O 1
ATOM 732 N N . MET A 1 89 ? -2.387 -0.579 21.961 1.00 81.06 89 MET A N 1
ATOM 733 C CA . MET A 1 89 ? -2.539 0.522 22.917 1.00 81.06 89 MET A CA 1
ATOM 734 C C . MET A 1 89 ? -4.009 0.821 23.184 1.00 81.06 89 MET A C 1
ATOM 736 O O . MET A 1 89 ? -4.396 0.944 24.340 1.00 81.06 89 MET A O 1
ATOM 740 N N . TYR A 1 90 ? -4.841 0.911 22.147 1.00 81.81 90 TYR A N 1
ATOM 741 C CA . TYR A 1 90 ? -6.245 1.268 22.317 1.00 81.81 90 TYR A CA 1
ATOM 742 C C . TYR A 1 90 ? -7.017 0.151 23.014 1.00 81.81 90 TYR A C 1
ATOM 744 O O . TYR A 1 90 ? -7.723 0.418 23.980 1.00 81.81 90 TYR A O 1
ATOM 752 N N . VAL A 1 91 ? -6.845 -1.103 22.587 1.00 81.94 91 VAL A N 1
ATOM 753 C CA . VAL A 1 91 ? -7.523 -2.245 23.211 1.00 81.94 91 VAL A CA 1
ATOM 754 C C . VAL A 1 91 ? -7.019 -2.447 24.634 1.00 81.94 91 VAL A C 1
ATOM 756 O O . VAL A 1 91 ? -7.843 -2.521 25.539 1.00 81.94 91 VAL A O 1
ATOM 759 N N . CYS A 1 92 ? -5.705 -2.467 24.879 1.00 80.06 92 CYS A N 1
ATOM 760 C CA . CYS A 1 92 ? -5.192 -2.649 26.237 1.00 80.06 92 CYS A CA 1
ATOM 761 C C . CYS A 1 92 ? -5.613 -1.499 27.151 1.00 80.06 92 CYS A C 1
ATOM 763 O O . CYS A 1 92 ? -6.126 -1.755 28.233 1.00 80.06 92 CYS A O 1
ATOM 765 N N . MET A 1 93 ? -5.460 -0.239 26.736 1.00 82.44 93 MET A N 1
ATOM 766 C CA . MET A 1 93 ? -5.832 0.898 27.585 1.00 82.44 93 MET A CA 1
ATOM 767 C C . MET A 1 93 ? -7.336 0.940 27.826 1.00 82.44 93 MET A C 1
ATOM 769 O O . MET A 1 93 ? -7.758 1.104 28.968 1.00 82.44 93 MET A O 1
ATOM 773 N N . TYR A 1 94 ? -8.148 0.767 26.782 1.00 83.12 94 TYR A N 1
ATOM 774 C CA . TYR A 1 94 ? -9.597 0.843 26.917 1.00 83.12 94 TYR A CA 1
ATOM 775 C C . TYR A 1 94 ? -10.126 -0.309 27.762 1.00 83.12 94 TYR A C 1
ATOM 777 O O . TYR A 1 94 ? -10.839 -0.059 28.728 1.00 83.12 94 TYR A O 1
ATOM 785 N N . VAL A 1 95 ? -9.737 -1.552 27.459 1.00 83.06 95 VAL A N 1
ATOM 786 C CA . VAL A 1 95 ? -10.195 -2.731 28.204 1.00 83.06 95 VAL A CA 1
ATOM 787 C C . VAL A 1 95 ? -9.697 -2.680 29.643 1.00 83.06 95 VAL A C 1
ATOM 789 O O . VAL A 1 95 ? -10.509 -2.835 30.550 1.00 83.06 95 VAL A O 1
ATOM 792 N N . CYS A 1 96 ? -8.412 -2.399 29.884 1.00 79.56 96 CYS A N 1
ATOM 793 C CA . CYS A 1 96 ? -7.895 -2.309 31.250 1.00 79.56 96 CYS A CA 1
ATOM 794 C C . CYS A 1 96 ? -8.600 -1.202 32.036 1.00 79.56 96 CYS A C 1
ATOM 796 O O . CYS A 1 96 ? -9.052 -1.452 33.147 1.00 79.56 96 CYS A O 1
ATOM 798 N N . MET A 1 97 ? -8.760 -0.003 31.470 1.00 84.56 97 MET A N 1
ATOM 799 C CA . MET A 1 97 ? -9.437 1.095 32.167 1.00 84.56 97 MET A CA 1
ATOM 800 C C . MET A 1 97 ? -10.906 0.772 32.436 1.00 84.56 97 MET A C 1
ATOM 802 O O . MET A 1 97 ? -11.362 0.956 33.561 1.00 84.56 97 MET A O 1
ATOM 806 N N . TYR A 1 98 ? -11.643 0.258 31.448 1.00 85.00 98 TYR A N 1
ATOM 807 C CA . TYR A 1 98 ? -13.060 -0.062 31.629 1.00 85.00 98 TYR A CA 1
ATOM 808 C C . TYR A 1 98 ? -13.260 -1.164 32.659 1.00 85.00 98 TYR A C 1
ATOM 810 O O . TYR A 1 98 ? -14.079 -1.006 33.561 1.00 85.00 98 TYR A O 1
ATOM 818 N N . VAL A 1 99 ? -12.505 -2.260 32.546 1.00 84.62 99 VAL A N 1
ATOM 819 C CA . VAL A 1 99 ? -12.613 -3.396 33.464 1.00 84.62 99 VAL A CA 1
ATOM 820 C C . VAL A 1 99 ? -12.207 -2.969 34.871 1.00 84.62 99 VAL A C 1
ATOM 822 O O . VAL A 1 99 ? -12.962 -3.220 35.807 1.00 84.62 99 VAL A O 1
ATOM 825 N N . CYS A 1 100 ? -11.087 -2.259 35.035 1.00 81.12 100 CYS A N 1
ATOM 826 C CA . CYS A 1 100 ? -10.666 -1.761 36.344 1.00 81.12 100 CYS A CA 1
ATOM 827 C C . CYS A 1 100 ? -11.720 -0.833 36.960 1.00 81.12 100 CYS A C 1
ATOM 829 O O . CYS A 1 100 ? -12.090 -1.020 38.115 1.00 81.12 100 CYS A O 1
ATOM 831 N N . MET A 1 101 ? -12.255 0.125 36.198 1.00 86.69 101 MET A N 1
ATOM 832 C CA . MET A 1 101 ? -13.279 1.050 36.695 1.00 86.69 101 MET A CA 1
ATOM 833 C C . MET A 1 101 ? -14.567 0.319 37.084 1.00 86.69 101 MET A C 1
ATOM 835 O O . MET A 1 101 ? -15.107 0.573 38.161 1.00 86.69 101 MET A O 1
ATOM 839 N N . TYR A 1 102 ? -15.038 -0.618 36.256 1.00 85.31 102 TYR A N 1
ATOM 840 C CA . TYR A 1 102 ? -16.233 -1.407 36.558 1.00 85.31 102 TYR A CA 1
ATOM 841 C C . TYR A 1 102 ? -16.053 -2.255 37.813 1.00 85.31 102 TYR A C 1
ATOM 843 O O . TYR A 1 102 ? -16.917 -2.235 38.688 1.00 85.31 102 TYR A O 1
ATOM 851 N N . VAL A 1 103 ? -14.930 -2.966 37.924 1.00 85.12 103 VAL A N 1
ATOM 852 C CA . VAL A 1 103 ? -14.638 -3.810 39.088 1.00 85.12 103 VAL A CA 1
ATOM 853 C C . VAL A 1 103 ? -14.534 -2.955 40.350 1.00 85.12 103 VAL A C 1
ATOM 855 O O . VAL A 1 103 ? -15.177 -3.275 41.347 1.00 85.12 103 VAL A O 1
ATOM 858 N N . CYS A 1 104 ? -13.809 -1.834 40.306 1.00 82.00 104 CYS A N 1
ATOM 859 C CA . CYS A 1 104 ? -13.687 -0.922 41.445 1.00 82.00 104 CYS A CA 1
ATOM 860 C C . CYS A 1 104 ? -15.047 -0.373 41.898 1.00 82.00 104 CYS A C 1
ATOM 862 O O . CYS A 1 104 ? -15.342 -0.382 43.094 1.00 82.00 104 CYS A O 1
ATOM 864 N N . MET A 1 105 ? -15.894 0.061 40.960 1.00 86.31 105 MET A N 1
ATOM 865 C CA . MET A 1 105 ? -17.237 0.561 41.272 1.00 86.31 105 MET A CA 1
ATOM 866 C C . MET A 1 105 ? -18.113 -0.532 41.886 1.00 86.31 105 MET A C 1
ATOM 868 O O . MET A 1 105 ? -18.783 -0.291 42.888 1.00 86.31 105 MET A O 1
ATOM 872 N N . TYR A 1 106 ? -18.076 -1.746 41.335 1.00 84.81 106 TYR A N 1
ATOM 873 C CA . TYR A 1 106 ? -18.872 -2.861 41.844 1.00 84.81 106 TYR A CA 1
ATOM 874 C C . TYR A 1 106 ? -18.447 -3.255 43.262 1.00 84.81 106 TYR A C 1
ATOM 876 O O . TYR A 1 106 ? -19.291 -3.433 44.139 1.00 84.81 106 TYR A O 1
ATOM 884 N N . VAL A 1 107 ? -17.137 -3.325 43.514 1.00 85.00 107 VAL A N 1
ATOM 885 C CA . VAL A 1 107 ? -16.589 -3.608 44.847 1.00 85.00 107 VAL A CA 1
ATOM 886 C C . VAL A 1 107 ? -16.987 -2.516 45.838 1.00 85.00 107 VAL A C 1
ATOM 888 O O . VAL A 1 107 ? -17.432 -2.837 46.938 1.00 85.00 107 VAL A O 1
ATOM 891 N N . TYR A 1 108 ? -16.891 -1.242 45.454 1.00 87.25 108 TYR A N 1
ATOM 892 C CA . TYR A 1 108 ? -17.291 -0.127 46.312 1.00 87.25 108 TYR A CA 1
ATOM 893 C C . TYR A 1 108 ? -18.777 -0.195 46.690 1.00 87.25 108 TYR A C 1
ATOM 895 O O . TYR A 1 108 ? -19.119 -0.084 47.868 1.00 87.25 108 TYR A O 1
ATOM 903 N N . VAL A 1 109 ? -19.656 -0.440 45.714 1.00 86.88 109 VAL A N 1
ATOM 904 C CA . VAL A 1 109 ? -21.101 -0.570 45.955 1.00 86.88 109 VAL A CA 1
ATOM 905 C C . VAL A 1 109 ? -21.396 -1.773 46.850 1.00 86.88 109 VAL A C 1
ATOM 907 O O . VAL A 1 109 ? -22.137 -1.635 47.821 1.00 86.88 109 VAL A O 1
ATOM 910 N N . CYS A 1 110 ? -20.783 -2.930 46.588 1.00 83.81 110 CYS A N 1
ATOM 911 C CA . CYS A 1 110 ? -20.931 -4.109 47.441 1.00 83.81 110 CYS A CA 1
ATOM 912 C C . CYS A 1 110 ? -20.506 -3.818 48.885 1.00 83.81 110 CYS A C 1
ATOM 914 O O . CYS A 1 110 ? -21.257 -4.113 49.813 1.00 83.81 110 CYS A O 1
ATOM 916 N N . MET A 1 111 ? -19.342 -3.197 49.084 1.00 85.38 111 MET A N 1
ATOM 917 C CA . MET A 1 111 ? -18.843 -2.837 50.415 1.00 85.38 111 MET A CA 1
ATOM 918 C C . MET A 1 111 ? -19.780 -1.861 51.129 1.00 85.38 111 MET A C 1
ATOM 920 O O . MET A 1 111 ? -20.068 -2.040 52.312 1.00 85.38 111 MET A O 1
ATOM 924 N N . TYR A 1 112 ? -20.303 -0.863 50.415 1.00 87.31 112 TYR A N 1
ATOM 925 C CA . TYR A 1 112 ? -21.273 0.082 50.961 1.00 87.31 112 TYR A CA 1
ATOM 926 C C . TYR A 1 112 ? -22.561 -0.619 51.414 1.00 87.31 112 TYR A C 1
ATOM 928 O O . TYR A 1 112 ? -23.017 -0.403 52.537 1.00 87.31 112 TYR A O 1
ATOM 936 N N . VAL A 1 113 ? -23.119 -1.503 50.581 1.00 86.56 113 VAL A N 1
ATOM 937 C CA . VAL A 1 113 ? -24.339 -2.260 50.907 1.00 86.56 113 VAL A CA 1
ATOM 938 C C . VAL A 1 113 ? -24.115 -3.174 52.109 1.00 86.56 113 VAL A C 1
ATOM 940 O O . VAL A 1 113 ? -24.954 -3.210 53.009 1.00 86.56 113 VAL A O 1
ATOM 943 N N . VAL A 1 114 ? -22.977 -3.869 52.165 1.00 87.12 114 VAL A N 1
ATOM 944 C CA . VAL A 1 114 ? -22.618 -4.720 53.307 1.00 87.12 114 VAL A CA 1
ATOM 945 C C . VAL A 1 114 ? -22.499 -3.886 54.581 1.00 87.12 114 VAL A C 1
ATOM 947 O O . VAL A 1 114 ? -23.101 -4.248 55.589 1.00 87.12 114 VAL A O 1
ATOM 950 N N . CYS A 1 115 ? -21.806 -2.744 54.541 1.00 81.50 115 CYS A N 1
ATOM 951 C CA . CYS A 1 115 ? -21.719 -1.834 55.685 1.00 81.50 115 CYS A CA 1
ATOM 952 C C . CYS A 1 115 ? -23.101 -1.368 56.150 1.00 81.50 115 CYS A C 1
ATOM 954 O O . CYS A 1 115 ? -23.394 -1.432 57.339 1.00 81.50 115 CYS A O 1
ATOM 956 N N . MET A 1 116 ? -23.968 -0.946 55.228 1.00 88.56 116 MET A N 1
ATOM 957 C CA . MET A 1 116 ? -25.328 -0.510 55.558 1.00 88.56 116 MET A CA 1
ATOM 958 C C . MET A 1 116 ? -26.141 -1.640 56.196 1.00 88.56 116 MET A C 1
ATOM 960 O O . MET A 1 116 ? -26.803 -1.417 57.207 1.00 88.56 116 MET A O 1
ATOM 964 N N . TYR A 1 117 ? -26.058 -2.858 55.657 1.00 85.31 117 TYR A N 1
ATOM 965 C CA . TYR A 1 117 ? -26.747 -4.021 56.212 1.00 85.31 117 TYR A CA 1
ATOM 966 C C . TYR A 1 117 ? -26.247 -4.363 57.618 1.00 85.31 117 TYR A C 1
ATOM 968 O O . TYR A 1 117 ? -27.055 -4.564 58.524 1.00 85.31 117 TYR A O 1
ATOM 976 N N . VAL A 1 118 ? -24.926 -4.376 57.825 1.00 85.06 118 VAL A N 1
ATOM 977 C CA . VAL A 1 118 ? -24.319 -4.630 59.138 1.00 85.06 118 VAL A CA 1
ATOM 978 C C . VAL A 1 118 ? -24.724 -3.545 60.133 1.00 85.06 118 VAL A C 1
ATOM 980 O O . VAL A 1 118 ? -25.184 -3.878 61.220 1.00 85.06 118 VAL A O 1
ATOM 983 N N . CYS A 1 119 ? -24.630 -2.265 59.765 1.00 83.25 119 CYS A N 1
ATOM 984 C CA . CYS A 1 119 ? -25.052 -1.155 60.619 1.00 83.25 119 CYS A CA 1
ATOM 985 C C . CYS A 1 119 ? -26.530 -1.272 61.002 1.00 83.25 119 CYS A C 1
ATOM 987 O O . CYS A 1 119 ? -26.857 -1.191 62.180 1.00 83.25 119 CYS A O 1
ATOM 989 N N . MET A 1 120 ? -27.417 -1.524 60.036 1.00 83.00 120 MET A N 1
ATOM 990 C CA . MET A 1 120 ? -28.848 -1.700 60.294 1.00 83.00 120 MET A CA 1
ATOM 991 C C . MET A 1 120 ? -29.112 -2.893 61.211 1.00 83.00 120 MET A C 1
ATOM 993 O O . MET A 1 120 ? -29.870 -2.766 62.170 1.00 83.00 120 MET A O 1
ATOM 997 N N . TYR A 1 121 ? -28.469 -4.034 60.959 1.00 82.88 121 TYR A N 1
ATOM 998 C CA . TYR A 1 121 ? -28.637 -5.230 61.779 1.00 82.88 121 TYR A CA 1
ATOM 999 C C . TYR A 1 121 ? -28.145 -4.999 63.208 1.00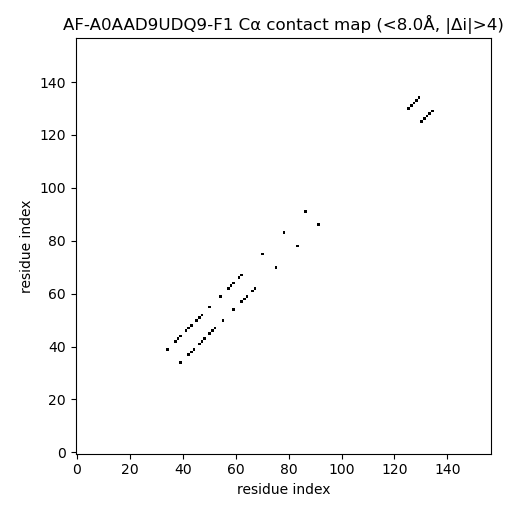 82.88 121 TYR A C 1
ATOM 1001 O O . TYR A 1 121 ? -28.861 -5.306 64.156 1.00 82.88 121 TYR A O 1
ATOM 1009 N N . VAL A 1 122 ? -26.963 -4.401 63.376 1.00 83.38 122 VAL A N 1
ATOM 1010 C CA . VAL A 1 122 ? -26.404 -4.071 64.692 1.00 83.38 122 VAL A CA 1
ATOM 1011 C C . VAL A 1 122 ? -27.290 -3.057 65.410 1.00 83.38 122 VAL A C 1
ATOM 1013 O O . VAL A 1 122 ? -27.647 -3.296 66.556 1.00 83.38 122 VAL A O 1
ATOM 1016 N N . CYS A 1 123 ? -27.706 -1.970 64.757 1.00 80.56 123 CYS A N 1
ATOM 1017 C CA . CYS A 1 123 ? -28.599 -0.980 65.359 1.00 80.56 123 CYS A CA 1
ATOM 1018 C C . CYS A 1 123 ? -29.928 -1.608 65.785 1.00 80.56 123 CYS A C 1
ATOM 1020 O O . CYS A 1 123 ? -30.350 -1.414 66.919 1.00 80.56 123 CYS A O 1
ATOM 1022 N N . MET A 1 124 ? -30.568 -2.396 64.920 1.00 80.81 124 MET A N 1
ATOM 1023 C CA . MET A 1 124 ? -31.833 -3.060 65.239 1.00 80.81 124 MET A CA 1
ATOM 1024 C C . MET A 1 124 ? -31.666 -4.062 66.377 1.00 80.81 124 MET A C 1
ATOM 1026 O O . MET A 1 124 ? -32.467 -4.060 67.307 1.00 80.81 124 MET A O 1
ATOM 1030 N N . TYR A 1 125 ? -30.624 -4.892 66.334 1.00 81.38 125 TYR A N 1
ATOM 1031 C CA . TYR A 1 125 ? -30.379 -5.891 67.365 1.00 81.38 125 TYR A CA 1
ATOM 1032 C C . TYR A 1 125 ? -30.058 -5.220 68.697 1.00 81.38 125 TYR A C 1
ATOM 1034 O O . TYR A 1 125 ? -30.684 -5.542 69.694 1.00 81.38 125 TYR A O 1
ATOM 1042 N N . VAL A 1 126 ? -29.157 -4.237 68.727 1.00 80.31 126 VAL A N 1
ATOM 1043 C CA . VAL A 1 126 ? -28.816 -3.503 69.952 1.00 80.31 126 VAL A CA 1
ATOM 1044 C C . VAL A 1 126 ? -30.033 -2.754 70.490 1.00 80.31 126 VAL A C 1
ATOM 1046 O O . VAL A 1 126 ? -30.346 -2.914 71.662 1.00 80.31 126 VAL A O 1
ATOM 1049 N N . CYS A 1 127 ? -30.768 -2.003 69.667 1.00 75.81 127 CYS A N 1
ATOM 1050 C CA . CYS A 1 127 ? -31.962 -1.288 70.121 1.00 75.81 127 CYS A CA 1
ATOM 1051 C C . CYS A 1 127 ? -33.027 -2.253 70.647 1.00 75.81 127 CYS A C 1
ATOM 1053 O O . CYS A 1 127 ? -33.514 -2.071 71.755 1.00 75.81 127 CYS A O 1
ATOM 1055 N N . MET A 1 128 ? -33.364 -3.310 69.905 1.00 77.12 128 MET A N 1
ATOM 1056 C CA . MET A 1 128 ? -34.386 -4.267 70.335 1.00 77.12 128 MET A CA 1
ATOM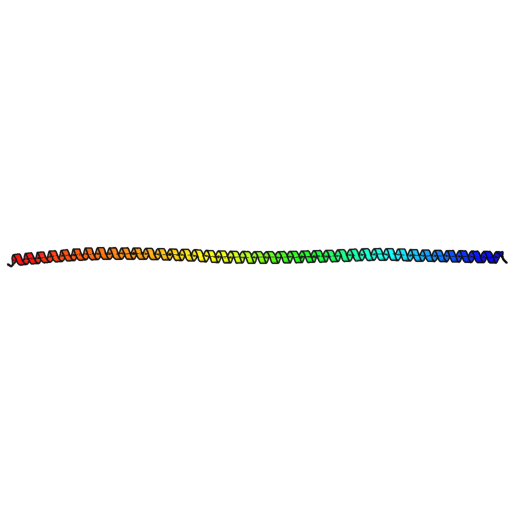 1057 C C . MET A 1 128 ? -33.946 -5.028 71.580 1.00 77.12 128 MET A C 1
ATOM 1059 O O . MET A 1 128 ? -34.704 -5.106 72.538 1.00 77.12 128 MET A O 1
ATOM 1063 N N . TYR A 1 129 ? -32.728 -5.568 71.599 1.00 76.81 129 TYR A N 1
ATOM 1064 C CA . TYR A 1 12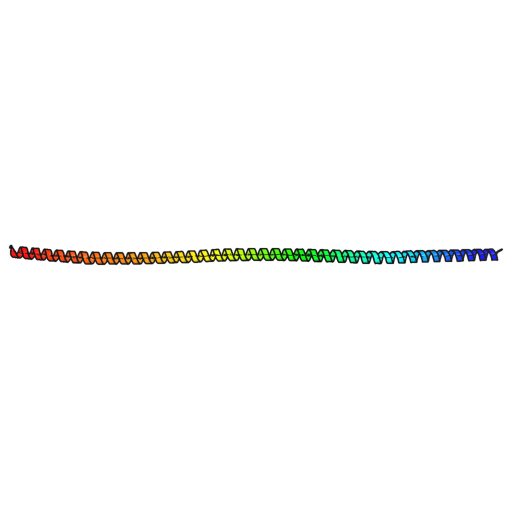9 ? -32.253 -6.369 72.721 1.00 76.81 129 TYR A CA 1
ATOM 1065 C C . TYR A 1 129 ? -32.068 -5.502 73.960 1.00 76.81 129 TYR A C 1
ATOM 1067 O O . TYR A 1 129 ? -32.599 -5.845 75.004 1.00 76.81 129 TYR A O 1
ATOM 1075 N N . VAL A 1 130 ? -31.386 -4.358 73.859 1.00 75.50 130 VAL A N 1
ATOM 1076 C CA . VAL A 1 130 ? -31.151 -3.478 75.010 1.00 75.50 130 VAL A CA 1
ATOM 1077 C C . VAL A 1 130 ? -32.460 -2.867 75.492 1.00 75.50 130 VAL A C 1
ATOM 1079 O O . VAL A 1 130 ? -32.751 -2.980 76.677 1.00 75.50 130 VAL A O 1
ATOM 1082 N N . CYS A 1 131 ? -33.294 -2.285 74.624 1.00 72.44 131 CYS A N 1
ATOM 1083 C CA . CYS A 1 131 ? -34.560 -1.704 75.076 1.00 72.44 131 CYS A CA 1
ATOM 1084 C C . CYS A 1 131 ? -35.484 -2.778 75.654 1.00 72.44 131 CYS A C 1
ATOM 1086 O O . CYS A 1 131 ? -35.986 -2.601 76.756 1.00 72.44 131 CYS A O 1
ATOM 1088 N N . MET A 1 132 ? -35.677 -3.913 74.978 1.00 74.56 132 MET A N 1
ATOM 1089 C CA . MET A 1 132 ? -36.608 -4.932 75.468 1.00 74.56 132 MET A CA 1
ATOM 1090 C C . MET A 1 132 ? -36.072 -5.641 76.708 1.00 74.56 132 MET A C 1
ATOM 1092 O O . MET A 1 132 ? -36.799 -5.727 77.692 1.00 74.56 132 MET A O 1
ATOM 1096 N N . TYR A 1 133 ? -34.821 -6.119 76.718 1.00 75.12 133 TYR A N 1
ATOM 1097 C CA . TYR A 1 133 ? -34.292 -6.797 77.905 1.00 75.12 133 TYR A CA 1
ATOM 1098 C C . TYR A 1 133 ? -34.174 -5.849 79.080 1.00 75.12 133 TYR A C 1
ATOM 1100 O O . TYR A 1 133 ? -34.616 -6.218 80.160 1.00 75.12 133 TYR A O 1
ATOM 1108 N N . VAL A 1 134 ? -33.599 -4.656 78.902 1.00 77.19 134 VAL A N 1
ATOM 1109 C CA . VAL A 1 134 ? -33.398 -3.742 80.030 1.00 77.19 134 VAL A CA 1
ATOM 1110 C C . VAL A 1 134 ? -34.742 -3.244 80.544 1.00 77.19 134 VAL A C 1
ATOM 1112 O O . VAL A 1 134 ? -34.963 -3.316 81.748 1.00 77.19 134 VAL A O 1
ATOM 1115 N N . CYS A 1 135 ? -35.680 -2.829 79.683 1.00 73.50 135 CYS A N 1
ATOM 1116 C CA . CYS A 1 135 ? -37.003 -2.417 80.157 1.00 73.50 135 CYS A CA 1
ATOM 1117 C C . CYS A 1 135 ? -37.735 -3.571 80.848 1.00 73.50 135 CYS A C 1
ATOM 1119 O O . CYS A 1 135 ? -38.241 -3.377 81.946 1.00 73.50 135 CYS A O 1
ATOM 1121 N N . MET A 1 136 ? -37.740 -4.779 80.277 1.00 77.56 136 MET A N 1
ATOM 1122 C CA . MET A 1 136 ? -38.423 -5.924 80.889 1.00 77.56 136 MET A CA 1
ATOM 1123 C C . MET A 1 136 ? -37.774 -6.339 82.211 1.00 77.56 136 MET A C 1
ATOM 1125 O O . MET A 1 136 ? -38.484 -6.527 83.195 1.00 77.56 136 MET A O 1
ATOM 1129 N N . TYR A 1 137 ? -36.442 -6.445 82.275 1.00 78.19 137 TYR A N 1
ATOM 1130 C CA . TYR A 1 137 ? -35.743 -6.803 83.512 1.00 78.19 137 TYR A CA 1
ATOM 1131 C C . TYR A 1 137 ? -35.951 -5.757 84.594 1.00 78.19 137 TYR A C 1
ATOM 1133 O O . TYR A 1 137 ? -36.259 -6.115 85.728 1.00 78.19 137 TYR A O 1
ATOM 1141 N N . VAL A 1 138 ? -35.797 -4.477 84.254 1.00 80.25 138 VAL A N 1
ATOM 1142 C CA . VAL A 1 138 ? -35.965 -3.387 85.215 1.00 80.25 138 VAL A CA 1
ATOM 1143 C C . VAL A 1 138 ? -37.415 -3.334 85.691 1.00 80.25 138 VAL A C 1
ATOM 1145 O O . VAL A 1 138 ? -37.638 -3.300 86.897 1.00 80.25 138 VAL A O 1
ATOM 1148 N N . CYS A 1 139 ? -38.406 -3.418 84.797 1.00 75.75 139 CYS A N 1
ATOM 1149 C CA . CYS A 1 139 ? -39.818 -3.461 85.183 1.00 75.75 139 CYS A CA 1
ATOM 1150 C C . CYS A 1 139 ? -40.125 -4.653 86.097 1.00 75.75 139 CYS A C 1
ATOM 1152 O O . CYS A 1 139 ? -40.742 -4.470 87.143 1.00 75.75 139 CYS A O 1
ATOM 1154 N N . MET A 1 140 ? -39.650 -5.854 85.759 1.00 79.12 140 MET A N 1
ATOM 1155 C CA . MET A 1 140 ? -39.856 -7.053 86.578 1.00 79.12 140 MET A CA 1
ATOM 1156 C C . MET A 1 140 ? -39.207 -6.924 87.959 1.00 79.12 140 MET A C 1
ATOM 1158 O O . MET A 1 140 ? -39.851 -7.220 88.966 1.00 79.12 140 MET A O 1
ATOM 1162 N N . TYR A 1 141 ? -37.962 -6.443 88.032 1.00 79.69 141 TYR A N 1
ATOM 1163 C CA . TYR A 1 141 ? -37.268 -6.233 89.305 1.00 79.69 141 TYR A CA 1
ATOM 1164 C C . TYR A 1 141 ? -37.964 -5.190 90.175 1.00 79.69 141 TYR A C 1
ATOM 1166 O O . TYR A 1 141 ? -38.148 -5.415 91.371 1.00 79.69 141 TYR A O 1
ATOM 1174 N N . VAL A 1 142 ? -38.378 -4.069 89.581 1.00 81.88 142 VAL A N 1
ATOM 1175 C CA . VAL A 1 142 ? -39.094 -3.012 90.298 1.00 81.88 142 VAL A CA 1
ATOM 1176 C C . VAL A 1 142 ? -40.443 -3.532 90.799 1.00 81.88 142 VAL A C 1
ATOM 1178 O O . VAL A 1 142 ? -40.749 -3.350 91.973 1.00 81.88 142 VAL A O 1
ATOM 1181 N N . CYS A 1 143 ? -41.220 -4.245 89.978 1.00 74.31 143 CYS A N 1
ATOM 1182 C CA . CYS A 1 143 ? -42.494 -4.837 90.403 1.00 74.31 143 CYS A CA 1
ATOM 1183 C C . CYS A 1 143 ? -42.321 -5.842 91.551 1.00 74.31 143 CYS A C 1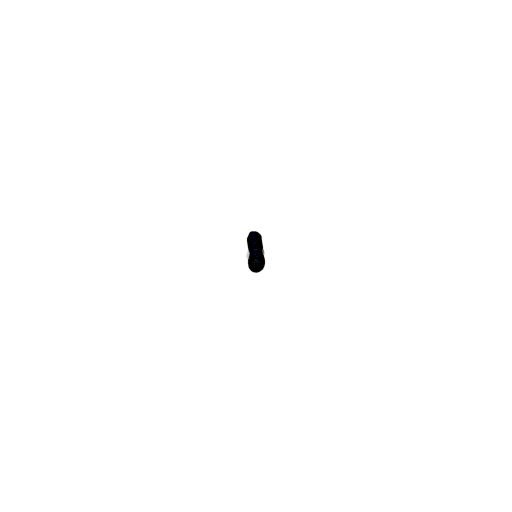
ATOM 1185 O O . CYS A 1 143 ? -43.069 -5.789 92.526 1.00 74.31 143 CYS A O 1
ATOM 1187 N N . MET A 1 144 ? -41.321 -6.724 91.471 1.00 80.75 144 MET A N 1
ATOM 1188 C CA . MET A 1 144 ? -41.025 -7.690 92.535 1.00 80.75 144 MET A CA 1
ATOM 1189 C C . MET A 1 144 ? -40.607 -6.994 93.833 1.00 80.75 144 MET A C 1
ATOM 1191 O O . MET A 1 144 ? -41.053 -7.383 94.911 1.00 80.75 144 MET A O 1
ATOM 1195 N N . TYR A 1 145 ? -39.792 -5.941 93.737 1.00 80.81 145 TYR A N 1
ATOM 1196 C CA . TYR A 1 145 ? -39.371 -5.158 94.896 1.00 80.81 145 TYR A CA 1
ATOM 1197 C C . TYR A 1 145 ? -40.549 -4.422 95.542 1.00 80.81 145 TYR A C 1
ATOM 1199 O O . TYR A 1 145 ? -40.700 -4.456 96.760 1.00 80.81 145 TYR A O 1
ATOM 1207 N N . VAL A 1 146 ? -41.425 -3.811 94.741 1.00 79.19 146 VAL A N 1
ATOM 1208 C CA . VAL A 1 146 ? -42.634 -3.144 95.244 1.00 79.19 146 VAL A CA 1
ATOM 1209 C C . VAL A 1 146 ? -43.554 -4.144 95.943 1.00 79.19 146 VAL A C 1
ATOM 1211 O O . VAL A 1 146 ? -43.989 -3.871 97.057 1.00 79.19 146 VAL A O 1
ATOM 1214 N N . LEU A 1 147 ? -43.795 -5.321 95.357 1.00 77.62 147 LEU A N 1
ATOM 1215 C CA . LEU A 1 147 ? -44.585 -6.378 96.000 1.00 77.62 147 LEU A CA 1
ATOM 1216 C C . LEU A 1 147 ? -43.968 -6.829 97.326 1.00 77.62 147 LEU A C 1
ATOM 1218 O O . LEU A 1 147 ? -44.681 -6.962 98.317 1.00 77.62 147 LEU A O 1
ATOM 1222 N N . TYR A 1 148 ? -42.649 -7.022 97.363 1.00 82.00 148 TYR A N 1
ATOM 1223 C CA . TYR A 1 148 ? -41.939 -7.381 98.586 1.00 82.00 148 TYR A CA 1
ATOM 1224 C C . TYR A 1 148 ? -42.112 -6.317 99.677 1.00 82.00 148 TYR A C 1
ATOM 1226 O O . TYR A 1 148 ? -42.444 -6.647 100.815 1.00 82.00 148 TYR A O 1
ATOM 1234 N N . VAL A 1 149 ? -41.953 -5.037 99.327 1.00 79.19 149 VAL A N 1
ATOM 1235 C CA . VAL A 1 149 ? -42.147 -3.922 100.263 1.00 79.19 149 VAL A CA 1
ATOM 1236 C C . VAL A 1 149 ? -43.604 -3.844 100.727 1.00 79.19 149 VAL A C 1
ATOM 1238 O O . VAL A 1 149 ? -43.839 -3.697 101.922 1.00 79.19 149 VAL A O 1
ATOM 1241 N N . CYS A 1 150 ? -44.586 -3.999 99.836 1.00 73.75 150 CYS A N 1
ATOM 1242 C CA . CYS A 1 150 ? -46.005 -4.022 100.204 1.00 73.75 150 CYS A CA 1
ATOM 1243 C C . CYS A 1 150 ? -46.331 -5.161 101.179 1.00 73.75 150 CYS A C 1
ATOM 1245 O O . CYS A 1 150 ? -47.000 -4.928 102.181 1.00 73.75 150 CYS A O 1
ATOM 1247 N N . MET A 1 151 ? -45.823 -6.370 100.926 1.00 74.50 151 MET A N 1
ATOM 1248 C CA . MET A 1 151 ? -45.992 -7.520 101.822 1.00 74.50 151 MET A CA 1
ATOM 1249 C C . MET A 1 151 ? -45.352 -7.273 103.188 1.00 74.50 151 MET A C 1
ATOM 1251 O O . MET A 1 151 ? -45.935 -7.618 104.213 1.00 74.50 151 MET A O 1
ATOM 1255 N N . TYR A 1 152 ? -44.172 -6.650 103.207 1.00 76.75 152 TYR A N 1
ATOM 1256 C CA . TYR A 1 152 ? -43.497 -6.273 104.442 1.00 76.75 152 TYR A CA 1
ATOM 1257 C C . TYR A 1 152 ? -44.348 -5.262 105.224 1.00 76.75 152 TYR A C 1
ATOM 1259 O O . TYR A 1 152 ? -44.680 -5.496 106.379 1.00 76.75 152 TYR A O 1
ATOM 1267 N N . VAL A 1 153 ? -44.808 -4.184 104.589 1.00 75.06 153 VAL A N 1
ATOM 1268 C CA . VAL A 1 153 ? -45.659 -3.181 105.251 1.00 75.06 153 VAL A CA 1
ATOM 1269 C C . VAL A 1 153 ? -46.963 -3.799 105.778 1.00 75.06 153 VAL A C 1
ATOM 1271 O O . VAL A 1 153 ? -47.320 -3.526 106.916 1.00 75.06 153 VAL A O 1
ATOM 1274 N N . CYS A 1 154 ? -47.630 -4.681 105.024 1.00 67.44 154 CYS A N 1
ATOM 1275 C CA . CYS A 1 154 ? -48.846 -5.374 105.479 1.00 67.44 154 CYS A CA 1
ATOM 1276 C C . CYS A 1 154 ? -48.635 -6.342 106.658 1.00 67.44 154 CYS A C 1
ATOM 1278 O O . CYS A 1 154 ? -49.611 -6.735 107.287 1.00 67.44 154 CYS A O 1
ATOM 1280 N N . MET A 1 155 ? -47.402 -6.775 106.930 1.00 67.25 155 MET A N 1
ATOM 1281 C CA . MET A 1 155 ? -47.083 -7.672 108.049 1.00 67.25 155 MET A CA 1
ATOM 1282 C C . MET A 1 155 ? -46.659 -6.919 109.318 1.00 67.25 155 MET A C 1
ATOM 1284 O O . MET A 1 155 ? -46.718 -7.493 110.404 1.00 67.25 155 MET A O 1
ATOM 1288 N N . TYR A 1 156 ? -46.198 -5.671 109.189 1.00 61.22 156 TYR A N 1
ATOM 1289 C CA . TYR A 1 156 ? -45.619 -4.882 110.288 1.00 61.22 156 TYR A CA 1
ATOM 1290 C C . TYR A 1 156 ? -46.430 -3.625 110.660 1.00 61.22 156 TYR A C 1
ATOM 1292 O O . TYR A 1 156 ? -45.989 -2.861 111.521 1.00 61.22 156 TYR A O 1
ATOM 1300 N N . VAL A 1 157 ? -47.595 -3.417 110.038 1.00 53.00 157 VAL A N 1
ATOM 1301 C CA . VAL A 1 157 ? -48.618 -2.413 110.391 1.00 53.00 157 VAL A CA 1
ATOM 1302 C C . VAL A 1 157 ? -49.914 -3.143 110.706 1.00 53.00 157 VAL A C 1
ATOM 1304 O O . VAL A 1 157 ? -50.535 -2.800 111.734 1.00 53.00 157 VAL A O 1
#

Radius of gyration: 64.76 Å; Cα contacts (8 Å, |Δi|>4): 25; chains: 1; bounding box: 99×22×200 Å

Solvent-accessible surface area (backbone atoms only — not comparable to full-atom values): 8181 Å² total; per-residue (Å²): 111,71,66,59,54,52,51,52,53,51,51,51,52,51,51,52,51,50,51,52,50,52,51,50,51,53,50,48,52,50,51,52,50,50,50,51,52,49,48,52,51,49,49,50,51,49,49,49,52,50,49,49,52,48,50,49,52,51,50,51,52,48,49,51,51,48,50,50,51,48,50,51,50,50,49,50,51,49,50,50,50,50,50,50,51,50,50,51,50,50,50,50,52,50,50,52,52,50,51,51,52,51,51,52,51,52,51,51,52,50,52,50,51,51,50,52,52,51,51,52,51,50,52,50,48,50,51,51,50,50,51,50,50,50,52,51,52,51,52,51,51,51,52,53,50,51,52,50,51,50,53,50,51,71,72,78,110

Secondary structure (DSSP, 8-state):
-HHHHHHHHHHHHHHHHHHHHHHHHHHHHHHHHHHHHHHHHHHHHHHHHHHHHHHHHHHHHHHHHHHHHHHHHHHHHHHHHHHHHHHHHHHHHHHHHHHHHHHHHHHHHHHHHHHHHHHHHHHHHHHHHHHHHHHHHHHHHHHHHHHHHHHHHHHH-